Protein AF-A0A3E0I788-F1 (afdb_monomer_lite)

Radius of gyration: 15.01 Å; chains: 1; bounding box: 36×33×46 Å

Structure (mmCIF, N/CA/C/O backbone):
data_AF-A0A3E0I788-F1
#
_entry.id   AF-A0A3E0I788-F1
#
loop_
_atom_site.group_PDB
_atom_site.id
_atom_site.type_symbol
_atom_site.label_atom_id
_atom_site.label_alt_id
_atom_site.label_comp_id
_atom_site.label_asym_id
_atom_site.label_entity_id
_atom_site.label_seq_id
_atom_site.pdbx_PDB_ins_code
_atom_site.Cartn_x
_atom_site.Cartn_y
_atom_site.Cartn_z
_atom_site.occupancy
_atom_site.B_iso_or_equiv
_atom_site.auth_seq_id
_atom_site.auth_comp_id
_atom_site.auth_asym_id
_atom_site.auth_atom_id
_atom_site.pdbx_PDB_model_num
ATOM 1 N N . MET A 1 1 ? 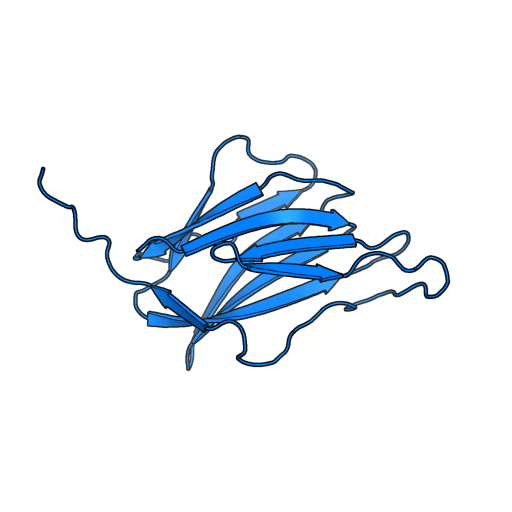-4.431 6.168 17.113 1.00 64.56 1 MET A N 1
ATOM 2 C CA . MET A 1 1 ? -3.177 6.108 16.332 1.00 64.56 1 MET A CA 1
ATOM 3 C C . MET A 1 1 ? -3.580 6.120 14.871 1.00 64.56 1 MET A C 1
ATOM 5 O O . MET A 1 1 ? -4.419 5.309 14.506 1.00 64.56 1 MET A O 1
ATOM 9 N N . THR A 1 2 ? -3.075 7.062 14.082 1.00 84.19 2 THR A N 1
ATOM 10 C CA . THR A 1 2 ? -3.376 7.152 12.645 1.00 84.19 2 THR A CA 1
ATOM 11 C C . THR A 1 2 ? -2.391 6.259 11.895 1.00 84.19 2 THR A C 1
ATOM 13 O O . THR A 1 2 ? -1.187 6.364 12.134 1.00 84.19 2 THR A O 1
ATOM 16 N N . ASN A 1 3 ? -2.883 5.370 11.030 1.00 95.38 3 ASN A N 1
ATOM 17 C CA . ASN A 1 3 ? -2.007 4.627 10.125 1.00 95.38 3 ASN A CA 1
ATOM 18 C C . ASN A 1 3 ? -1.797 5.466 8.868 1.00 95.38 3 ASN A C 1
ATOM 20 O O . ASN A 1 3 ? -2.746 6.068 8.372 1.00 95.38 3 ASN A O 1
ATOM 24 N N . THR A 1 4 ? -0.581 5.494 8.339 1.00 96.75 4 THR A N 1
ATOM 25 C CA . THR A 1 4 ? -0.255 6.316 7.171 1.00 96.75 4 THR A CA 1
ATOM 26 C C . THR A 1 4 ? 0.417 5.463 6.109 1.00 96.75 4 THR A C 1
ATOM 28 O O . THR A 1 4 ? 1.389 4.754 6.381 1.00 96.75 4 THR A O 1
ATOM 31 N N . LEU A 1 5 ? -0.093 5.582 4.888 1.00 97.44 5 LEU A N 1
ATOM 32 C CA . LEU A 1 5 ? 0.481 5.045 3.667 1.00 97.44 5 LEU A CA 1
ATOM 33 C C . LEU A 1 5 ? 1.059 6.206 2.848 1.00 97.44 5 LEU A C 1
ATOM 35 O O . LEU A 1 5 ? 0.334 7.135 2.503 1.00 97.44 5 LEU A O 1
ATOM 39 N N . ASN A 1 6 ? 2.344 6.137 2.512 1.00 97.62 6 ASN A N 1
ATOM 40 C CA . ASN A 1 6 ? 2.992 7.075 1.599 1.00 97.62 6 ASN A CA 1
ATOM 41 C C . ASN A 1 6 ? 3.437 6.315 0.353 1.00 97.62 6 ASN A C 1
ATOM 43 O O . ASN A 1 6 ? 4.341 5.491 0.437 1.00 97.62 6 ASN A O 1
ATOM 47 N N . ILE A 1 7 ? 2.839 6.583 -0.799 1.00 97.56 7 ILE A N 1
ATOM 48 C CA . ILE A 1 7 ? 3.294 6.006 -2.067 1.00 97.56 7 ILE A CA 1
ATOM 49 C C . ILE A 1 7 ? 4.340 6.943 -2.652 1.00 97.56 7 ILE A C 1
ATOM 51 O O . ILE A 1 7 ? 4.077 8.139 -2.783 1.00 97.56 7 ILE A O 1
ATOM 55 N N . LYS A 1 8 ? 5.512 6.383 -2.960 1.00 97.38 8 LYS A N 1
ATOM 56 C CA . LYS A 1 8 ? 6.707 7.107 -3.407 1.00 97.38 8 LYS A CA 1
ATOM 57 C C . LYS A 1 8 ? 7.038 6.862 -4.876 1.00 97.38 8 LYS A C 1
ATOM 59 O O . LYS A 1 8 ? 7.494 7.772 -5.561 1.00 97.38 8 LYS A O 1
ATOM 64 N N . LYS A 1 9 ? 6.757 5.658 -5.381 1.00 95.94 9 LYS A N 1
ATOM 65 C CA . LYS A 1 9 ? 6.887 5.306 -6.803 1.00 95.94 9 LYS A CA 1
ATOM 66 C C . LYS A 1 9 ? 5.753 4.390 -7.229 1.00 95.94 9 LYS A C 1
ATOM 68 O O . LYS A 1 9 ? 5.398 3.460 -6.501 1.00 95.94 9 LYS A O 1
ATOM 73 N N . ALA A 1 10 ? 5.210 4.636 -8.414 1.00 95.44 10 ALA A N 1
ATOM 74 C CA . ALA A 1 10 ? 4.245 3.745 -9.041 1.00 95.44 10 ALA A CA 1
ATOM 75 C C . ALA A 1 10 ? 4.369 3.833 -10.563 1.00 95.44 10 ALA A C 1
ATOM 77 O O . ALA A 1 10 ? 3.744 4.680 -11.198 1.00 95.44 10 ALA A O 1
ATOM 78 N N . ASP A 1 11 ? 5.154 2.936 -11.147 1.00 94.50 11 ASP A N 1
ATOM 79 C CA . ASP A 1 11 ? 5.141 2.723 -12.592 1.00 94.50 11 AS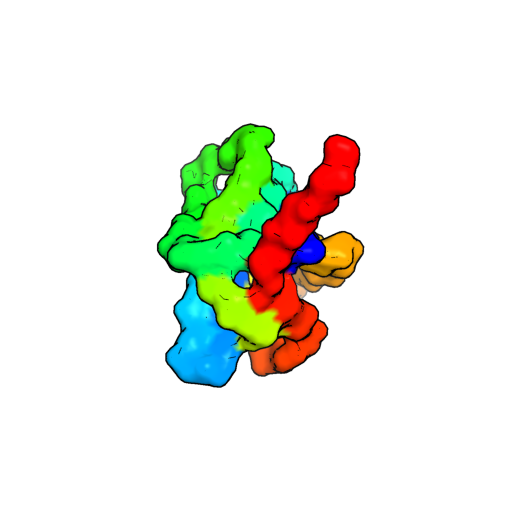P A CA 1
ATOM 80 C C . ASP A 1 11 ? 4.002 1.778 -12.966 1.00 94.50 11 ASP A C 1
ATOM 82 O O . ASP A 1 11 ? 3.905 0.679 -12.431 1.00 94.50 11 ASP A O 1
ATOM 86 N N . ASN A 1 12 ? 3.164 2.173 -13.924 1.00 95.12 12 ASN A N 1
ATOM 87 C CA . ASN A 1 12 ? 1.964 1.448 -14.341 1.00 95.12 12 ASN A CA 1
ATOM 88 C C . ASN A 1 12 ? 0.857 1.482 -13.285 1.00 95.12 12 ASN A C 1
ATOM 90 O O . ASN A 1 12 ? 0.143 2.483 -13.224 1.00 95.12 12 ASN A O 1
ATOM 94 N N . GLN A 1 13 ? 0.661 0.424 -12.489 1.00 97.06 13 GLN A N 1
ATOM 95 C CA . GLN A 1 13 ? -0.421 0.383 -11.505 1.00 97.06 13 GLN A CA 1
ATOM 96 C C . GLN A 1 13 ? -0.028 -0.277 -10.180 1.00 97.06 13 GLN A C 1
ATOM 98 O O . GLN A 1 13 ? 0.443 -1.409 -10.156 1.00 97.06 13 GLN A O 1
ATOM 103 N N . LEU A 1 14 ? -0.319 0.404 -9.070 1.00 96.94 14 LEU A N 1
ATOM 104 C CA . LEU A 1 14 ? -0.196 -0.111 -7.707 1.00 96.94 14 LEU A CA 1
ATOM 105 C C . LEU A 1 14 ? -1.573 -0.120 -7.032 1.00 96.94 14 LEU A C 1
ATOM 107 O O . LEU A 1 14 ? -2.271 0.896 -7.016 1.00 96.94 14 LEU A O 1
ATOM 111 N N . ILE A 1 15 ? -1.964 -1.266 -6.479 1.00 97.50 15 ILE A N 1
ATOM 112 C CA . ILE A 1 15 ? -3.222 -1.444 -5.744 1.00 97.50 15 ILE A CA 1
ATOM 113 C C . ILE A 1 15 ? -2.891 -1.939 -4.340 1.00 97.50 15 ILE A C 1
ATOM 115 O O . ILE A 1 15 ? -2.134 -2.900 -4.196 1.00 97.50 15 ILE A O 1
ATOM 119 N N . LEU A 1 16 ? -3.472 -1.313 -3.315 1.00 96.88 16 LEU A N 1
ATOM 120 C CA . LEU A 1 16 ? -3.367 -1.761 -1.925 1.00 96.88 16 LEU A CA 1
ATOM 121 C C . LEU A 1 16 ? -4.752 -2.039 -1.348 1.00 96.88 16 LEU A C 1
ATOM 123 O O . LEU A 1 16 ? -5.673 -1.236 -1.501 1.00 96.88 16 LEU A O 1
ATOM 127 N N . ILE A 1 17 ? -4.887 -3.168 -0.658 1.00 96.50 17 ILE A N 1
ATOM 128 C CA . ILE A 1 17 ? -6.133 -3.647 -0.061 1.00 96.50 17 ILE A CA 1
ATOM 129 C C . ILE A 1 17 ? -5.867 -3.968 1.406 1.00 96.50 17 ILE A C 1
ATOM 131 O O . ILE A 1 17 ? -4.936 -4.700 1.730 1.00 96.50 17 ILE A O 1
ATOM 135 N N . ALA A 1 18 ? -6.706 -3.446 2.293 1.00 95.88 18 ALA A N 1
ATOM 136 C CA . ALA A 1 18 ? -6.773 -3.891 3.676 1.00 95.88 18 ALA A CA 1
ATOM 137 C C . ALA A 1 18 ? -7.859 -4.959 3.804 1.00 95.88 18 ALA A C 1
ATOM 139 O O . ALA A 1 18 ? -8.977 -4.755 3.335 1.00 95.88 18 ALA A O 1
ATOM 140 N N . TYR A 1 19 ? -7.577 -6.075 4.463 1.00 94.81 19 TYR A N 1
ATOM 141 C CA . TYR A 1 19 ? -8.593 -7.079 4.767 1.00 94.81 19 TYR A CA 1
ATOM 142 C C . TYR A 1 19 ? -8.546 -7.506 6.224 1.00 94.81 19 TYR A C 1
ATOM 144 O O . TYR A 1 19 ? -7.528 -7.401 6.893 1.00 94.81 19 TYR A O 1
ATOM 152 N N . GLN A 1 20 ? -9.681 -7.993 6.694 1.00 93.12 20 GLN A N 1
ATOM 153 C CA . GLN A 1 20 ? -9.855 -8.688 7.958 1.00 93.12 20 GLN A CA 1
ATOM 154 C C . GLN A 1 20 ? -10.697 -9.935 7.685 1.00 93.12 20 GLN A C 1
ATOM 156 O O . GLN A 1 20 ? -11.196 -10.129 6.569 1.00 93.12 20 GLN A O 1
ATOM 161 N N . TRP A 1 21 ? -10.903 -10.786 8.688 1.00 85.94 21 TRP A N 1
ATOM 162 C CA . TRP A 1 21 ? -11.796 -11.928 8.515 1.00 85.94 21 TRP A CA 1
ATOM 163 C C . TRP A 1 21 ? -13.165 -11.447 8.000 1.00 85.94 21 TRP A C 1
ATOM 165 O O . TRP A 1 21 ? -13.806 -10.602 8.623 1.00 85.94 21 TRP A O 1
ATOM 175 N N . SER A 1 22 ? -13.589 -11.969 6.841 1.00 88.56 22 SER A N 1
ATOM 176 C CA . SER A 1 22 ? -14.857 -11.705 6.132 1.00 88.56 22 SER A CA 1
ATOM 177 C C . SER A 1 22 ? -15.002 -10.369 5.389 1.00 88.56 22 SER A C 1
ATOM 179 O O . SER A 1 22 ? -16.026 -10.172 4.736 1.00 88.56 22 SER A O 1
ATOM 181 N N . LYS A 1 23 ? -14.023 -9.453 5.448 1.00 94.12 23 LYS A N 1
ATOM 182 C CA . LYS A 1 23 ? -14.143 -8.127 4.811 1.00 94.12 23 LYS A CA 1
ATOM 183 C C . LYS A 1 23 ? -12.831 -7.666 4.193 1.00 94.12 23 LYS A C 1
ATOM 185 O O . LYS A 1 23 ? -11.769 -7.869 4.767 1.00 94.12 23 LYS A O 1
ATOM 190 N N . SER A 1 24 ? -12.918 -6.960 3.073 1.00 95.62 24 SER A N 1
ATOM 191 C CA . SER A 1 24 ? -11.777 -6.319 2.419 1.00 95.62 24 SER A CA 1
ATOM 192 C C . SER A 1 24 ? -12.163 -4.950 1.879 1.00 95.62 24 SER A C 1
ATOM 194 O O . SER A 1 24 ? -13.291 -4.757 1.430 1.00 95.62 24 SER A O 1
ATOM 196 N N . TYR A 1 25 ? -11.210 -4.028 1.886 1.00 97.69 25 TYR A N 1
ATOM 197 C CA . TYR A 1 25 ? -11.377 -2.641 1.487 1.00 97.69 25 TYR A CA 1
ATOM 198 C C . TYR A 1 25 ? -10.171 -2.205 0.664 1.00 97.69 25 TYR A C 1
ATOM 200 O O . TYR A 1 25 ? -9.030 -2.285 1.119 1.00 97.69 25 TYR A O 1
ATOM 208 N N . GLU A 1 26 ? -10.411 -1.726 -0.551 1.00 98.06 26 GLU A N 1
ATOM 209 C CA . GLU A 1 26 ? -9.353 -1.136 -1.364 1.00 98.06 26 GLU A CA 1
ATOM 210 C C . GLU A 1 26 ? -8.966 0.220 -0.756 1.00 98.06 26 GLU A C 1
ATOM 212 O O . GLU A 1 26 ? -9.819 1.085 -0.538 1.00 98.06 26 GLU A O 1
ATOM 217 N N . ILE A 1 27 ? -7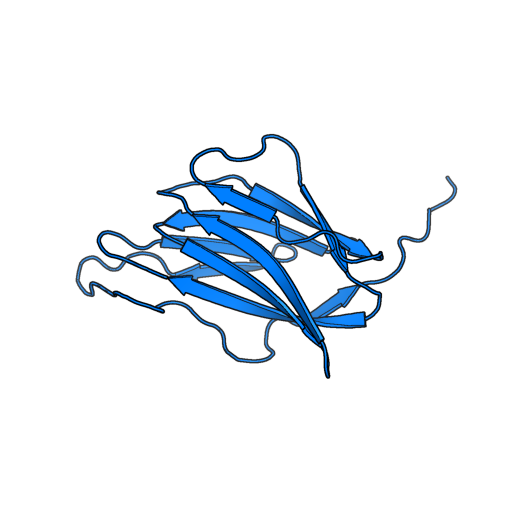.686 0.403 -0.443 1.00 98.00 27 ILE A N 1
ATOM 218 C CA . ILE A 1 27 ? -7.160 1.662 0.094 1.00 98.00 27 ILE A CA 1
ATOM 219 C C . ILE A 1 27 ? -6.856 2.608 -1.057 1.00 98.00 27 ILE A C 1
ATOM 221 O O . ILE A 1 27 ? -7.253 3.774 -1.034 1.00 98.00 27 ILE A O 1
ATOM 225 N N . CYS A 1 28 ? -6.189 2.107 -2.095 1.00 98.00 28 CYS A N 1
ATOM 226 C CA . CYS A 1 28 ? -5.863 2.911 -3.259 1.00 98.00 28 CYS A CA 1
ATOM 227 C C . CYS A 1 28 ? -5.709 2.092 -4.539 1.00 98.00 28 CYS A C 1
ATOM 229 O O . CYS A 1 28 ? -5.399 0.900 -4.517 1.00 98.00 28 CYS A O 1
ATOM 231 N N . ASN A 1 29 ? -5.889 2.807 -5.649 1.00 98.06 29 ASN A N 1
ATOM 232 C CA . ASN A 1 29 ? -5.656 2.354 -7.009 1.00 98.06 29 ASN A CA 1
ATOM 233 C C . ASN A 1 29 ? -4.898 3.447 -7.762 1.00 98.06 29 ASN A C 1
ATOM 235 O O . ASN A 1 29 ? -5.490 4.429 -8.228 1.00 98.06 29 ASN A O 1
ATOM 239 N N . VAL A 1 30 ? -3.580 3.317 -7.831 1.00 97.75 30 VAL A N 1
ATOM 240 C CA . VAL A 1 30 ? -2.715 4.345 -8.406 1.00 97.75 30 VAL A CA 1
ATOM 241 C C . VAL A 1 30 ? -2.248 3.901 -9.771 1.00 97.75 30 VAL A C 1
ATOM 243 O O . VAL A 1 30 ? -1.536 2.912 -9.875 1.00 97.75 30 VAL A O 1
ATOM 246 N N . LYS A 1 31 ? -2.639 4.648 -10.805 1.00 96.69 31 LYS A N 1
ATOM 247 C CA . LYS A 1 31 ? -2.149 4.507 -12.176 1.00 96.69 31 LYS A CA 1
ATOM 248 C C . LYS A 1 31 ? -1.272 5.704 -12.522 1.00 96.69 31 LYS A C 1
ATOM 250 O O . LYS A 1 31 ? -1.787 6.820 -12.666 1.00 96.69 31 LYS A O 1
ATOM 255 N N . TYR A 1 32 ? 0.034 5.482 -12.615 1.00 95.75 32 TYR A N 1
ATOM 256 C CA . TYR A 1 32 ? 1.026 6.549 -12.729 1.00 95.75 32 TYR A CA 1
ATOM 257 C C . TYR A 1 32 ? 2.284 6.090 -13.493 1.00 95.75 32 TYR A C 1
ATOM 259 O O . TYR A 1 32 ? 2.347 4.955 -13.967 1.00 95.75 32 TYR A O 1
ATOM 267 N N . ALA A 1 33 ? 3.240 6.999 -13.690 1.00 92.25 33 ALA A N 1
ATOM 268 C CA . ALA A 1 33 ? 4.500 6.733 -14.382 1.00 92.25 33 ALA A CA 1
ATOM 269 C C . ALA A 1 33 ? 5.637 7.523 -13.716 1.00 92.25 33 ALA A C 1
ATOM 271 O O . ALA A 1 33 ? 5.913 8.662 -14.095 1.00 92.25 33 ALA A O 1
ATOM 272 N N . GLY A 1 34 ? 6.263 6.923 -12.703 1.00 92.25 34 GLY A N 1
ATOM 273 C CA . GLY A 1 34 ? 7.421 7.467 -12.002 1.00 92.25 34 GLY A CA 1
ATOM 274 C C . GLY A 1 34 ? 7.183 7.798 -10.529 1.00 92.25 34 GLY A C 1
ATOM 275 O O . GLY A 1 34 ? 6.399 7.150 -9.825 1.00 92.25 34 GLY A O 1
ATOM 276 N N . ASP A 1 35 ? 7.914 8.814 -10.071 1.00 95.00 35 ASP A N 1
ATOM 277 C CA . ASP A 1 35 ? 7.916 9.282 -8.686 1.00 95.00 35 ASP A CA 1
ATOM 278 C C . ASP A 1 35 ? 6.616 10.024 -8.348 1.00 95.00 35 ASP A C 1
ATOM 280 O O . ASP A 1 35 ? 6.123 10.855 -9.114 1.00 95.00 35 ASP A O 1
ATOM 284 N N . ILE A 1 36 ? 6.067 9.732 -7.175 1.00 95.12 36 ILE A N 1
ATOM 285 C CA . ILE A 1 36 ? 4.807 10.276 -6.670 1.00 95.12 36 ILE A CA 1
ATOM 286 C C . ILE A 1 36 ? 4.966 10.621 -5.187 1.00 95.12 36 ILE A C 1
ATOM 288 O O . ILE A 1 36 ? 5.720 9.970 -4.476 1.00 95.12 36 ILE A O 1
ATOM 292 N N . ASP A 1 37 ? 4.255 11.637 -4.699 1.00 95.50 37 ASP A N 1
ATOM 293 C CA . ASP A 1 37 ? 4.123 11.889 -3.260 1.00 95.50 37 ASP A CA 1
ATOM 294 C C . ASP A 1 37 ? 2.645 11.847 -2.873 1.00 95.50 37 ASP A C 1
ATOM 296 O O . ASP A 1 37 ? 1.974 12.869 -2.750 1.00 95.50 37 ASP A O 1
ATOM 300 N N . LEU A 1 38 ? 2.108 10.630 -2.759 1.00 97.44 38 LEU A N 1
ATOM 301 C CA . LEU A 1 38 ? 0.725 10.415 -2.345 1.00 97.44 38 LEU A CA 1
ATOM 302 C C . LEU A 1 38 ? 0.696 9.927 -0.904 1.00 97.44 38 LEU A C 1
ATOM 304 O O . LEU A 1 38 ? 1.024 8.774 -0.621 1.00 97.44 38 LEU A O 1
ATOM 308 N N . LYS A 1 39 ? 0.231 10.794 -0.008 1.00 97.56 39 LYS A N 1
ATOM 309 C CA . LYS A 1 39 ? -0.036 10.446 1.385 1.00 97.56 39 LYS A CA 1
ATOM 310 C C . LYS A 1 39 ? -1.508 10.096 1.584 1.00 97.56 39 LYS A C 1
ATOM 312 O O . LYS A 1 39 ? -2.388 10.861 1.191 1.00 97.56 39 LYS A O 1
ATOM 317 N N . ILE A 1 40 ? -1.768 8.962 2.227 1.00 98.12 40 ILE A N 1
ATOM 318 C CA . ILE A 1 40 ? -3.099 8.485 2.599 1.00 98.12 40 ILE A CA 1
ATOM 319 C C . ILE A 1 40 ? -3.088 8.150 4.088 1.00 98.12 40 ILE A C 1
ATOM 321 O O . ILE A 1 40 ? -2.375 7.249 4.527 1.00 98.12 40 ILE A O 1
ATOM 325 N N . ASP A 1 41 ? -3.906 8.855 4.857 1.00 97.25 41 ASP A N 1
ATOM 326 C CA . ASP A 1 41 ? -4.167 8.531 6.252 1.00 97.25 41 ASP A CA 1
ATOM 327 C C . ASP A 1 41 ? -5.353 7.563 6.342 1.00 97.25 41 ASP A C 1
ATOM 329 O O . ASP A 1 41 ? -6.391 7.757 5.705 1.00 97.25 41 ASP A O 1
ATOM 333 N N . ILE A 1 42 ? -5.198 6.506 7.133 1.00 96.75 42 ILE A N 1
ATOM 334 C CA . ILE A 1 42 ? -6.234 5.510 7.388 1.00 96.75 42 ILE A CA 1
ATOM 335 C C . ILE A 1 42 ? -6.793 5.743 8.785 1.00 96.75 42 ILE A C 1
ATOM 337 O O . ILE A 1 42 ? -6.063 5.678 9.784 1.00 96.75 42 ILE A O 1
ATOM 341 N N . LYS A 1 43 ? -8.098 6.008 8.838 1.00 95.62 43 LYS A N 1
ATOM 342 C CA . LYS A 1 43 ? -8.827 6.368 10.056 1.00 95.62 43 LYS A CA 1
ATOM 343 C C . LYS A 1 43 ? -10.033 5.470 10.276 1.00 95.62 43 LYS A C 1
ATOM 345 O O . LYS A 1 43 ? -10.461 4.745 9.385 1.00 95.62 43 LYS A O 1
ATOM 350 N N . GLU A 1 44 ? -10.565 5.505 11.488 1.00 95.19 44 GLU A N 1
ATOM 351 C CA . GLU A 1 44 ? -11.805 4.810 11.818 1.00 95.19 44 GLU A CA 1
ATOM 352 C C . GLU A 1 44 ? -13.022 5.560 11.251 1.00 95.19 44 GLU A C 1
ATOM 354 O O . GLU A 1 44 ? -13.088 6.785 11.342 1.00 95.19 44 GLU A O 1
ATOM 359 N N . GLY A 1 45 ? -13.970 4.831 10.655 1.00 94.62 45 GLY A N 1
ATOM 360 C CA . GLY A 1 45 ? -15.240 5.372 10.161 1.00 94.62 45 GLY A CA 1
ATOM 361 C C . GLY A 1 45 ? -15.923 4.484 9.116 1.00 94.62 45 GLY A C 1
ATOM 362 O O . GLY A 1 45 ? -15.466 3.379 8.820 1.00 94.62 45 GLY A O 1
ATOM 363 N N . GLU A 1 46 ? -17.022 4.969 8.531 1.00 95.94 46 GLU A N 1
ATOM 364 C CA . GLU A 1 46 ? -17.623 4.334 7.348 1.00 95.94 46 GLU A CA 1
ATOM 365 C C . GLU A 1 46 ? -16.653 4.366 6.168 1.00 95.94 46 GLU A C 1
ATOM 367 O O . GLU A 1 46 ? -15.946 5.351 5.982 1.00 95.94 46 GLU A O 1
ATOM 372 N N . TYR A 1 47 ? -16.615 3.301 5.366 1.00 97.62 47 TYR A N 1
ATOM 373 C CA . TYR A 1 47 ? -15.643 3.174 4.281 1.00 97.62 47 TYR A CA 1
ATOM 374 C C . TYR A 1 47 ? -15.760 4.296 3.234 1.00 97.62 47 TYR A C 1
ATOM 376 O O . TYR A 1 47 ? -16.828 4.494 2.661 1.00 97.62 47 TYR A O 1
ATOM 384 N N . THR A 1 48 ? -14.648 4.986 2.943 1.00 97.00 48 THR A N 1
ATOM 385 C CA . THR A 1 48 ? -14.589 6.105 1.970 1.00 97.00 48 THR A CA 1
ATOM 386 C C . THR A 1 48 ? -13.642 5.873 0.786 1.00 97.00 48 THR A C 1
ATOM 388 O O . THR A 1 48 ? -13.407 6.786 -0.004 1.00 97.00 48 THR A O 1
ATOM 391 N N . GLY A 1 49 ? -13.051 4.682 0.670 1.00 94.62 49 GLY A N 1
ATOM 392 C CA . GLY A 1 49 ? -12.052 4.381 -0.357 1.00 94.62 49 GLY A CA 1
ATOM 393 C C . GLY A 1 49 ? -12.628 3.922 -1.708 1.00 94.62 49 GLY A C 1
ATOM 394 O O . GLY A 1 49 ? -13.844 3.813 -1.880 1.00 94.62 49 GLY A O 1
ATOM 395 N N . PRO A 1 50 ? -11.744 3.596 -2.671 1.00 97.50 50 PRO A N 1
ATOM 396 C CA . PRO A 1 50 ? -10.294 3.806 -2.632 1.00 97.50 50 PRO A CA 1
ATOM 397 C C . PRO A 1 50 ? -9.892 5.210 -3.097 1.00 97.50 50 PRO A C 1
ATOM 399 O O . PRO A 1 50 ? -10.585 5.844 -3.895 1.00 97.50 50 PRO A O 1
ATOM 402 N N . VAL A 1 51 ? -8.697 5.652 -2.705 1.00 97.81 51 VAL A N 1
ATOM 403 C CA . VAL A 1 51 ? -8.036 6.792 -3.356 1.00 97.81 51 VAL A CA 1
ATOM 404 C C . VAL A 1 51 ? -7.601 6.369 -4.759 1.00 97.81 51 VAL A C 1
ATOM 406 O O . VAL A 1 51 ? -6.771 5.473 -4.920 1.00 97.81 51 VAL A O 1
ATOM 409 N N . LYS A 1 52 ? -8.159 7.009 -5.788 1.00 96.81 52 LYS A N 1
ATOM 410 C CA . LYS A 1 52 ? -7.837 6.727 -7.193 1.00 96.81 52 LYS A CA 1
ATOM 411 C C . LYS A 1 52 ? -6.934 7.817 -7.753 1.00 96.81 52 LYS A C 1
ATOM 413 O O . LYS A 1 52 ? -7.289 8.990 -7.707 1.00 96.81 52 LYS A O 1
ATOM 418 N N . VAL A 1 53 ? -5.809 7.422 -8.339 1.00 95.62 53 VAL A N 1
ATOM 419 C CA . VAL A 1 53 ? -4.912 8.328 -9.069 1.00 95.62 53 VAL A CA 1
ATOM 420 C C . VAL A 1 53 ? -4.825 7.877 -10.519 1.00 95.62 53 VAL A C 1
ATOM 422 O O . VAL A 1 53 ? -4.611 6.699 -10.800 1.00 95.62 53 VAL A O 1
ATOM 425 N N . LYS A 1 54 ? -4.995 8.825 -11.442 1.00 91.88 54 LYS A N 1
ATOM 426 C CA . LYS 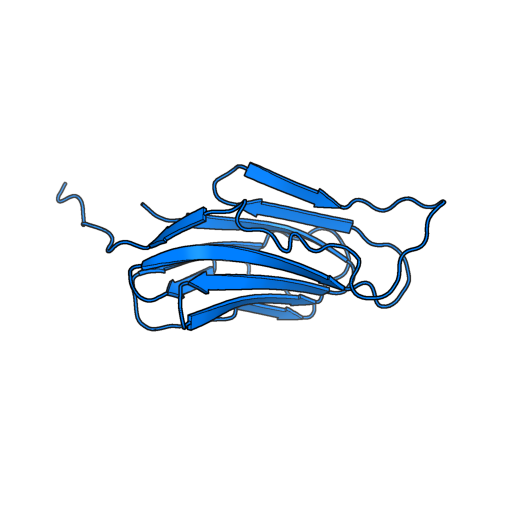A 1 54 ? -4.786 8.633 -12.879 1.00 91.88 54 LYS A CA 1
ATOM 427 C C . LYS A 1 54 ? -4.144 9.896 -13.448 1.00 91.88 54 LYS A C 1
ATOM 429 O O . LYS A 1 54 ? -4.842 10.843 -13.795 1.00 91.88 54 LYS A O 1
ATOM 434 N N . GLY A 1 55 ? -2.816 9.916 -13.504 1.00 81.81 55 GLY A N 1
ATOM 435 C CA . GLY A 1 55 ? -2.031 11.030 -14.052 1.00 81.81 55 GLY A CA 1
ATOM 436 C C . GLY A 1 55 ? -1.889 12.261 -13.146 1.00 81.81 55 GLY A C 1
ATOM 437 O O . GLY A 1 55 ? -0.800 12.812 -13.083 1.00 81.81 55 GLY A O 1
ATOM 438 N N . THR A 1 56 ? -2.922 12.688 -12.413 1.00 88.75 56 THR A N 1
ATOM 439 C CA . THR A 1 56 ? -2.811 13.810 -11.455 1.00 88.75 56 THR A CA 1
ATOM 440 C C . THR A 1 56 ? -2.833 13.310 -10.016 1.00 88.75 56 THR A C 1
ATOM 442 O O . THR A 1 56 ? -3.728 12.559 -9.626 1.00 88.75 56 THR A O 1
ATOM 445 N N . VAL A 1 57 ? -1.852 13.750 -9.230 1.00 92.44 57 VAL A N 1
ATOM 446 C CA . VAL A 1 57 ? -1.690 13.397 -7.817 1.00 92.44 57 VAL A CA 1
ATOM 447 C C . VAL A 1 57 ? -2.327 14.489 -6.949 1.00 92.44 57 VAL A C 1
ATOM 449 O O . VAL A 1 57 ? -2.030 15.666 -7.159 1.00 92.44 57 VAL A O 1
ATOM 452 N N . PRO A 1 58 ? -3.200 14.146 -5.985 1.00 91.94 58 PRO A N 1
ATOM 453 C CA . PRO A 1 58 ? -3.700 15.102 -5.003 1.00 91.94 58 PRO A CA 1
ATOM 454 C C . PRO A 1 58 ? -2.559 15.767 -4.223 1.00 91.94 58 PRO A C 1
ATOM 456 O O . PRO A 1 58 ? -1.679 15.082 -3.714 1.00 91.94 58 PRO A O 1
ATOM 459 N N . SER A 1 59 ? -2.600 17.093 -4.085 1.00 89.00 59 SER A N 1
ATOM 460 C CA . SER A 1 59 ? -1.573 17.861 -3.364 1.00 89.00 59 SER A CA 1
ATOM 461 C C . SER A 1 59 ? -1.689 17.766 -1.839 1.00 89.00 59 SER A C 1
ATOM 463 O O . SER A 1 59 ? -0.725 18.028 -1.128 1.00 89.00 59 SER A O 1
ATOM 465 N N . ASN A 1 60 ? -2.875 17.424 -1.331 1.00 92.75 60 ASN A N 1
ATOM 466 C CA . ASN A 1 60 ? -3.141 17.279 0.098 1.00 92.75 60 ASN A CA 1
ATOM 467 C C . ASN A 1 60 ? -3.181 15.795 0.486 1.00 92.75 60 ASN A C 1
ATOM 469 O O . ASN A 1 60 ? -3.616 14.974 -0.331 1.00 92.75 60 ASN A O 1
ATOM 473 N N . PRO A 1 61 ? -2.826 15.444 1.738 1.00 94.88 61 PRO A N 1
ATOM 474 C CA . PRO A 1 61 ? -3.055 14.106 2.266 1.00 94.88 61 PRO A CA 1
ATOM 475 C C . PRO A 1 61 ? -4.513 13.687 2.076 1.00 94.88 61 PRO A C 1
ATOM 477 O O . PRO A 1 61 ? -5.438 14.450 2.355 1.00 94.88 61 PRO A O 1
ATOM 480 N N . GLN A 1 62 ? -4.709 12.476 1.573 1.00 97.44 62 GLN A N 1
ATOM 481 C CA . GLN A 1 62 ? -6.026 11.875 1.413 1.00 97.44 62 GLN A CA 1
ATOM 482 C C . GLN A 1 62 ? -6.387 11.081 2.668 1.00 97.44 62 GLN A C 1
ATOM 484 O O . GLN A 1 62 ? -5.516 10.706 3.450 1.00 97.44 62 GLN A O 1
ATOM 489 N N . THR A 1 63 ? -7.671 10.801 2.870 1.00 97.12 63 THR A N 1
ATOM 490 C CA . THR A 1 63 ? -8.129 9.972 3.989 1.00 97.12 63 THR A CA 1
ATOM 491 C C . THR A 1 63 ? -8.992 8.826 3.485 1.00 97.12 63 THR A C 1
ATOM 493 O O . THR A 1 63 ? -9.943 9.042 2.734 1.00 97.12 63 THR A O 1
ATOM 496 N N . VAL A 1 64 ? -8.671 7.612 3.929 1.00 97.69 64 VAL A N 1
ATOM 497 C CA . VAL A 1 64 ? -9.523 6.432 3.774 1.00 97.69 64 VAL A CA 1
ATOM 498 C C . VAL A 1 64 ? -10.003 6.020 5.151 1.00 97.69 64 VAL A C 1
ATOM 500 O O . VAL A 1 64 ? -9.218 5.643 6.018 1.00 97.69 64 VAL A O 1
ATOM 503 N N . ASN A 1 65 ? -11.309 6.075 5.349 1.00 96.88 65 ASN A N 1
ATOM 504 C CA . ASN A 1 65 ? -11.923 5.547 6.549 1.00 96.88 65 ASN A CA 1
ATOM 505 C C . ASN A 1 65 ? -12.136 4.042 6.382 1.00 96.88 65 ASN A C 1
ATOM 507 O O . ASN A 1 65 ? -12.516 3.579 5.306 1.00 96.88 65 ASN A O 1
ATOM 511 N N . LEU A 1 66 ? -11.885 3.284 7.442 1.00 96.50 66 LEU A N 1
ATOM 512 C CA . LEU A 1 66 ? -12.201 1.867 7.565 1.00 96.50 66 LEU A CA 1
ATOM 513 C C . LEU A 1 66 ? -12.993 1.655 8.856 1.00 96.50 66 LEU A C 1
ATOM 515 O O . LEU A 1 66 ? -12.701 2.310 9.861 1.00 96.50 66 LEU A O 1
ATOM 519 N N . PRO A 1 67 ? -13.931 0.696 8.900 1.00 95.31 67 PRO A N 1
ATOM 520 C CA . PRO A 1 67 ? -14.534 0.305 10.165 1.00 95.31 67 PRO A CA 1
ATOM 521 C C . PRO A 1 67 ? -13.461 -0.156 11.150 1.00 95.31 67 PRO A C 1
ATOM 523 O O . PRO A 1 67 ? -12.467 -0.763 10.744 1.00 95.31 67 PRO A O 1
ATOM 526 N N . LYS A 1 68 ? -13.680 0.087 12.445 1.00 94.81 68 LYS A N 1
ATOM 527 C CA . LYS A 1 68 ? -12.797 -0.402 13.510 1.00 94.81 68 LYS A CA 1
ATOM 528 C C . LYS A 1 68 ? -12.497 -1.898 13.332 1.00 94.81 68 LYS A C 1
ATOM 530 O O . LYS A 1 68 ? -13.419 -2.685 13.114 1.00 94.81 68 LYS A O 1
ATOM 535 N N . GLY A 1 69 ? -11.232 -2.288 13.471 1.00 94.31 69 GLY A N 1
ATOM 536 C CA . GLY A 1 69 ? -10.817 -3.685 13.346 1.00 94.31 69 GLY A CA 1
ATOM 537 C C . GLY A 1 69 ? -9.310 -3.868 13.212 1.00 94.31 69 GLY A C 1
ATOM 538 O O . GLY A 1 69 ? -8.564 -2.895 13.079 1.00 94.31 69 GLY A O 1
ATOM 539 N N . ASP A 1 70 ? -8.893 -5.130 13.242 1.00 94.81 70 ASP A N 1
ATOM 540 C CA . ASP A 1 70 ? -7.532 -5.564 12.938 1.00 94.81 70 ASP A CA 1
ATOM 541 C C . ASP A 1 70 ? -7.466 -5.992 11.477 1.00 94.81 70 ASP A C 1
ATOM 543 O O . ASP A 1 70 ? -8.252 -6.825 11.027 1.00 94.81 70 ASP A O 1
ATOM 547 N N . TYR A 1 71 ? -6.536 -5.400 10.741 1.00 94.94 71 TYR A N 1
ATOM 548 C CA . TYR A 1 71 ? -6.401 -5.567 9.308 1.00 94.94 71 TYR A CA 1
ATOM 549 C C . TYR A 1 71 ? -5.012 -6.063 8.939 1.00 94.94 71 TYR A C 1
ATOM 551 O O . TYR A 1 71 ? -4.014 -5.723 9.573 1.00 94.94 71 TYR A O 1
ATOM 559 N N . THR A 1 72 ? -4.958 -6.776 7.826 1.00 94.69 72 THR A N 1
ATOM 560 C CA . THR A 1 72 ? -3.741 -7.061 7.083 1.00 94.69 72 THR A CA 1
ATOM 561 C C . THR A 1 72 ? -3.772 -6.267 5.783 1.00 94.69 72 THR A C 1
ATOM 563 O O . THR A 1 72 ? -4.788 -6.226 5.086 1.00 94.69 72 THR A O 1
ATOM 566 N N . LEU A 1 73 ? -2.655 -5.627 5.447 1.00 94.38 73 LEU A N 1
ATOM 567 C CA . LEU A 1 73 ? -2.451 -4.948 4.175 1.00 94.38 73 LEU A CA 1
ATOM 568 C C . LEU A 1 73 ? -1.811 -5.910 3.168 1.00 94.38 73 LEU A C 1
ATOM 570 O O . LEU A 1 73 ? -0.729 -6.441 3.409 1.00 94.38 73 LEU A O 1
ATOM 574 N N . VAL A 1 74 ? -2.453 -6.079 2.017 1.00 94.56 74 VAL A N 1
ATOM 575 C CA . VAL A 1 74 ? -1.890 -6.741 0.833 1.00 94.56 74 VAL A CA 1
ATOM 576 C C . VAL A 1 74 ? -1.820 -5.754 -0.313 1.00 94.56 74 VAL A C 1
ATOM 578 O O . VAL A 1 74 ? -2.520 -4.739 -0.339 1.00 94.56 74 VAL A O 1
ATOM 581 N N . TYR A 1 75 ? -0.964 -6.051 -1.278 1.00 94.62 75 TYR A N 1
ATOM 582 C CA . TYR A 1 75 ? -0.760 -5.182 -2.419 1.00 94.62 75 TYR A CA 1
ATOM 583 C C . TYR A 1 75 ? -0.431 -5.967 -3.676 1.00 94.62 75 TYR A C 1
ATOM 585 O O . TYR A 1 75 ? 0.052 -7.099 -3.613 1.00 94.62 75 TYR A O 1
ATOM 593 N N . VAL A 1 76 ? -0.686 -5.333 -4.816 1.00 95.31 76 VAL A N 1
ATOM 594 C CA . VAL A 1 76 ? -0.248 -5.809 -6.122 1.00 95.31 76 VAL A CA 1
ATOM 595 C C . VAL A 1 76 ? 0.301 -4.653 -6.958 1.00 95.31 76 VAL A C 1
ATOM 597 O O . VAL A 1 76 ? -0.365 -3.635 -7.149 1.00 95.31 76 VAL A O 1
ATOM 600 N N . GLY A 1 77 ? 1.523 -4.820 -7.456 1.00 95.81 77 GLY A N 1
ATOM 601 C CA . GLY A 1 77 ? 2.099 -4.036 -8.542 1.00 95.81 77 GLY A CA 1
ATOM 602 C C . GLY A 1 77 ? 1.847 -4.737 -9.874 1.00 95.81 77 GLY A C 1
ATOM 603 O O . GLY A 1 77 ? 2.239 -5.895 -10.057 1.00 95.81 77 GLY A O 1
ATOM 604 N N . LEU A 1 78 ? 1.175 -4.043 -10.789 1.00 96.12 78 LEU A N 1
ATOM 605 C CA . LEU A 1 78 ? 0.869 -4.507 -12.137 1.00 96.12 78 LEU A CA 1
ATOM 606 C C . LEU A 1 78 ? 1.738 -3.743 -13.134 1.00 96.12 78 LEU A C 1
ATOM 608 O O . LEU A 1 78 ? 1.592 -2.530 -13.262 1.00 96.12 78 LEU A O 1
ATOM 612 N N . ASN A 1 79 ? 2.608 -4.448 -13.857 1.00 95.00 79 ASN A N 1
ATOM 613 C CA . ASN A 1 79 ? 3.339 -3.885 -14.989 1.00 95.00 79 ASN A CA 1
ATOM 614 C C . ASN A 1 79 ? 2.646 -4.274 -16.301 1.00 95.00 79 ASN A C 1
ATOM 616 O O . ASN A 1 79 ? 2.518 -5.462 -16.598 1.00 95.00 79 ASN A O 1
ATOM 620 N N . TRP A 1 80 ? 2.219 -3.297 -17.102 1.00 92.06 80 TRP A N 1
ATOM 621 C CA . TRP A 1 80 ? 1.629 -3.541 -18.426 1.00 92.06 80 TRP A CA 1
ATOM 622 C C . TRP A 1 80 ? 2.646 -3.451 -19.572 1.00 92.06 80 TRP A C 1
ATOM 624 O O . TRP A 1 80 ? 2.279 -3.621 -20.732 1.00 92.06 80 TRP A O 1
ATOM 634 N N . GLY A 1 81 ? 3.914 -3.193 -19.252 1.00 87.38 81 GLY A N 1
ATOM 635 C CA . GLY A 1 81 ? 5.018 -3.039 -20.189 1.00 87.38 81 GLY A CA 1
ATOM 636 C C . GLY A 1 81 ? 5.934 -1.879 -19.796 1.00 87.38 81 GLY A C 1
ATOM 637 O O . GLY A 1 81 ? 5.523 -0.935 -19.126 1.00 87.38 81 GLY A O 1
ATOM 638 N N . GLY A 1 82 ? 7.188 -1.939 -20.245 1.00 86.12 82 GLY A N 1
ATOM 639 C CA . GLY A 1 82 ? 8.198 -0.936 -19.904 1.00 86.12 82 GLY A CA 1
ATOM 640 C C . GLY A 1 82 ? 8.784 -1.115 -18.494 1.00 86.12 82 GLY A C 1
ATOM 641 O O . GLY A 1 82 ? 8.684 -2.207 -17.920 1.00 86.12 82 GLY A O 1
ATOM 642 N N . PRO A 1 83 ? 9.447 -0.073 -17.957 1.00 87.69 83 PRO A N 1
ATOM 643 C CA . PRO A 1 83 ? 10.019 -0.093 -16.614 1.00 87.69 83 PRO A CA 1
ATOM 644 C C . PRO A 1 83 ? 8.969 -0.353 -15.532 1.00 87.69 83 PRO A C 1
ATOM 646 O O . PRO A 1 83 ? 7.811 0.041 -15.668 1.00 87.69 83 PRO A O 1
ATOM 649 N N . TYR A 1 84 ? 9.398 -0.982 -14.440 1.00 91.56 84 TYR A N 1
ATOM 650 C CA . TYR A 1 84 ? 8.576 -1.165 -13.252 1.00 91.56 84 TYR A CA 1
ATOM 651 C C . TYR A 1 84 ? 9.326 -0.733 -11.995 1.00 91.56 84 TYR A C 1
ATOM 653 O O . TYR A 1 84 ? 10.350 -1.301 -11.643 1.00 91.56 84 TYR A O 1
ATOM 661 N N . ASN A 1 85 ? 8.803 0.252 -11.282 1.00 95.06 85 ASN A N 1
ATOM 662 C CA . ASN A 1 85 ? 9.243 0.607 -9.946 1.00 95.06 85 ASN A CA 1
ATOM 663 C C . ASN A 1 85 ? 8.008 0.855 -9.090 1.00 95.06 85 ASN A C 1
ATOM 665 O O . ASN A 1 85 ? 7.167 1.703 -9.398 1.00 95.06 85 ASN A O 1
ATOM 669 N N . PHE A 1 86 ? 7.915 0.113 -7.998 1.00 96.00 86 PHE A N 1
ATOM 670 C CA . PHE A 1 86 ? 6.876 0.281 -7.003 1.00 96.00 86 PHE A CA 1
ATOM 671 C C . PHE A 1 86 ? 7.532 0.519 -5.657 1.00 96.00 86 PHE A C 1
ATOM 673 O O . PHE A 1 86 ? 8.387 -0.257 -5.236 1.00 96.00 86 PHE A O 1
ATOM 680 N N . GLU A 1 87 ? 7.126 1.584 -4.981 1.00 97.12 87 GLU A N 1
ATOM 681 C CA . GLU A 1 87 ? 7.664 1.936 -3.675 1.00 97.12 87 GLU A CA 1
ATOM 682 C C . GLU A 1 87 ? 6.581 2.607 -2.839 1.00 97.12 87 GLU A C 1
ATOM 684 O O . GLU A 1 87 ? 5.948 3.578 -3.268 1.00 97.12 87 GLU A O 1
ATOM 689 N N . PHE A 1 88 ? 6.389 2.106 -1.623 1.00 96.56 88 PHE A N 1
ATOM 690 C CA . PHE A 1 88 ? 5.564 2.764 -0.625 1.00 96.56 88 PHE A CA 1
ATOM 691 C C . PHE A 1 88 ? 6.122 2.557 0.782 1.00 96.56 88 PHE A C 1
ATOM 693 O O . PHE A 1 88 ? 6.850 1.608 1.068 1.00 96.56 88 PHE A O 1
ATOM 700 N N . GLU A 1 89 ? 5.727 3.435 1.691 1.00 96.88 89 GLU A N 1
ATOM 701 C CA . GLU A 1 89 ? 5.927 3.276 3.120 1.00 96.88 89 GLU A CA 1
ATOM 702 C C . GLU A 1 89 ? 4.583 3.073 3.798 1.00 96.88 89 GLU A C 1
ATOM 704 O O . GLU A 1 89 ? 3.637 3.822 3.558 1.00 96.88 89 GLU A O 1
ATOM 709 N N . PHE A 1 90 ? 4.511 2.102 4.698 1.00 95.75 90 PHE A N 1
ATOM 710 C CA . PHE A 1 90 ? 3.376 1.943 5.592 1.00 95.75 90 PHE A CA 1
ATOM 711 C C . PHE A 1 90 ? 3.855 2.085 7.031 1.00 95.75 90 PHE A C 1
ATOM 713 O O . PHE A 1 90 ? 4.745 1.353 7.465 1.00 95.75 90 PHE A O 1
ATOM 720 N N . ASN A 1 91 ? 3.312 3.063 7.759 1.00 95.06 91 ASN A N 1
ATOM 721 C CA . ASN A 1 91 ? 3.753 3.415 9.111 1.00 95.06 91 ASN A CA 1
ATOM 722 C C . ASN A 1 91 ? 5.286 3.562 9.218 1.00 95.06 91 ASN A C 1
ATOM 724 O O . ASN A 1 91 ? 5.906 3.055 10.150 1.00 95.06 91 ASN A O 1
ATOM 728 N N . LYS A 1 92 ? 5.893 4.266 8.246 1.00 94.12 92 LYS A N 1
ATOM 729 C CA . LYS A 1 92 ? 7.348 4.503 8.104 1.00 94.12 92 LYS A CA 1
ATOM 730 C C . LYS A 1 92 ? 8.194 3.274 7.742 1.00 94.12 92 LYS A C 1
ATOM 732 O O . LYS A 1 92 ? 9.407 3.399 7.608 1.00 94.12 92 LYS A O 1
ATOM 737 N N . LYS A 1 93 ? 7.597 2.090 7.573 1.00 94.12 93 LYS A N 1
ATOM 738 C CA . LYS A 1 93 ? 8.301 0.910 7.059 1.00 94.12 93 LYS A CA 1
ATOM 739 C C . LYS A 1 93 ? 8.208 0.881 5.536 1.00 94.12 93 LYS A C 1
ATOM 741 O O . LYS A 1 93 ? 7.104 0.896 4.998 1.00 94.12 93 LYS A O 1
ATOM 746 N N . LYS A 1 94 ? 9.360 0.828 4.868 1.00 95.06 94 LYS A N 1
ATOM 747 C CA . LYS A 1 94 ? 9.488 0.820 3.406 1.00 95.06 94 LYS A CA 1
ATOM 748 C C . LYS A 1 94 ? 9.207 -0.563 2.810 1.00 95.06 94 LYS A C 1
ATOM 750 O O . LYS A 1 94 ? 9.653 -1.575 3.352 1.00 95.06 94 LYS A O 1
ATOM 755 N N . TYR A 1 95 ? 8.525 -0.573 1.671 1.00 94.50 95 TYR A N 1
ATOM 756 C CA . TYR A 1 95 ? 8.297 -1.721 0.800 1.00 94.50 95 TYR A CA 1
ATOM 757 C C . TYR A 1 95 ? 8.611 -1.295 -0.632 1.00 94.50 95 TYR A C 1
ATOM 759 O O . TYR A 1 95 ? 8.086 -0.283 -1.097 1.00 94.50 95 TYR A O 1
ATOM 767 N N . GLU A 1 96 ? 9.453 -2.054 -1.336 1.00 95.06 96 GLU A N 1
ATOM 768 C CA . GLU A 1 96 ? 9.788 -1.741 -2.727 1.00 95.06 96 GLU A CA 1
ATOM 769 C C . GLU A 1 96 ? 10.004 -2.965 -3.623 1.00 95.06 96 GLU A C 1
ATOM 771 O O . GLU A 1 96 ? 10.407 -4.038 -3.169 1.00 95.06 96 GLU A O 1
ATOM 776 N N . LEU A 1 97 ? 9.755 -2.758 -4.915 1.00 93.94 97 LEU A N 1
ATOM 777 C CA . LEU A 1 97 ? 10.289 -3.533 -6.027 1.00 93.94 97 LEU A CA 1
ATOM 778 C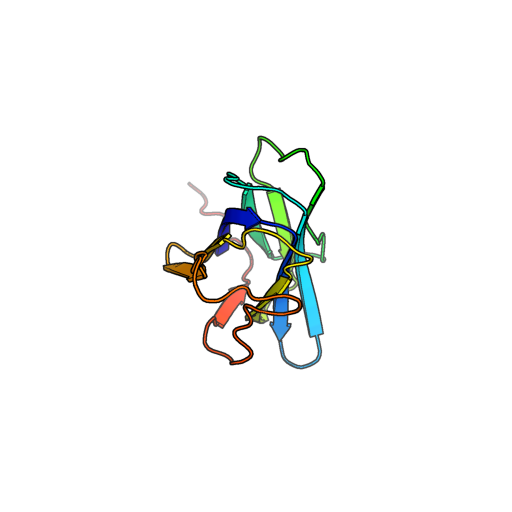 C . LEU A 1 97 ? 10.787 -2.542 -7.076 1.00 93.94 97 LEU A C 1
ATOM 780 O O . LEU A 1 97 ? 9.985 -1.862 -7.717 1.00 93.94 97 LEU A O 1
ATOM 784 N N . LEU A 1 98 ? 12.101 -2.476 -7.251 1.00 90.81 98 LEU A N 1
ATOM 785 C CA . LEU A 1 98 ? 12.740 -1.617 -8.243 1.00 90.81 98 LEU A CA 1
ATOM 786 C C . LEU A 1 98 ? 13.048 -2.405 -9.521 1.00 90.81 98 LEU A C 1
ATOM 788 O O . LEU A 1 98 ? 13.254 -3.622 -9.477 1.00 90.81 98 LEU A O 1
ATOM 792 N N . ASN A 1 99 ? 13.073 -1.701 -10.650 1.00 89.50 99 ASN A N 1
ATOM 793 C CA . ASN A 1 99 ? 13.286 -2.283 -11.969 1.00 89.50 99 ASN A CA 1
ATOM 794 C C . ASN A 1 99 ? 14.652 -2.980 -12.046 1.00 89.50 99 ASN A C 1
ATOM 796 O O . ASN A 1 99 ? 15.669 -2.378 -11.701 1.00 89.50 99 ASN A O 1
ATOM 800 N N . ASP A 1 100 ? 14.689 -4.202 -12.581 1.00 88.00 100 ASP A N 1
ATOM 801 C CA . ASP A 1 100 ? 15.922 -4.866 -13.014 1.00 88.00 100 ASP A CA 1
ATOM 802 C C . ASP A 1 100 ? 15.928 -4.885 -14.552 1.00 88.00 100 ASP A C 1
ATOM 804 O O . ASP A 1 100 ? 15.187 -5.668 -15.155 1.00 88.00 100 ASP A O 1
ATOM 808 N N . PRO A 1 101 ? 16.754 -4.052 -15.217 1.00 82.56 101 PRO A N 1
ATOM 809 C CA . PRO A 1 101 ? 16.797 -3.974 -16.678 1.00 82.56 101 PRO A CA 1
ATOM 810 C C . PRO A 1 101 ? 17.082 -5.309 -17.375 1.00 82.56 101 PRO A C 1
ATOM 812 O O . PRO A 1 101 ? 16.755 -5.468 -18.548 1.00 82.56 101 PRO A O 1
ATOM 815 N N . ASN A 1 102 ? 17.676 -6.273 -16.666 1.00 87.00 102 ASN A N 1
ATOM 816 C CA . ASN A 1 102 ? 18.009 -7.590 -17.207 1.00 87.00 102 ASN A CA 1
ATOM 817 C C . ASN A 1 102 ? 16.886 -8.619 -17.017 1.00 87.00 102 ASN A C 1
ATOM 819 O O . ASN A 1 102 ? 16.992 -9.743 -17.508 1.00 87.00 102 ASN A O 1
ATOM 823 N N . LYS A 1 103 ? 15.820 -8.263 -16.292 1.00 83.88 103 LYS A N 1
ATOM 824 C CA . LYS A 1 103 ? 14.685 -9.137 -15.984 1.00 83.88 103 LYS A CA 1
ATOM 825 C C . LYS A 1 103 ? 13.380 -8.378 -16.209 1.00 83.88 103 LYS A C 1
ATOM 827 O O . LYS A 1 103 ? 12.721 -8.004 -15.245 1.00 83.88 103 LYS A O 1
ATOM 832 N N . PRO A 1 104 ? 12.974 -8.145 -17.467 1.00 84.25 104 PRO A N 1
ATOM 833 C CA . PRO A 1 104 ? 11.686 -7.524 -17.732 1.00 84.25 104 PRO A CA 1
ATOM 834 C C . PRO A 1 104 ? 10.564 -8.395 -17.151 1.00 84.25 104 PRO A C 1
ATOM 836 O O . PRO A 1 104 ? 10.438 -9.573 -17.486 1.00 84.25 104 PRO A O 1
ATOM 839 N N . LEU A 1 105 ? 9.748 -7.813 -16.275 1.00 88.81 105 LEU A N 1
ATOM 840 C CA . LEU A 1 105 ? 8.592 -8.466 -15.666 1.00 88.81 105 LEU A CA 1
ATOM 841 C C . LEU A 1 105 ? 7.314 -7.819 -16.202 1.00 88.81 105 LEU A C 1
ATOM 843 O O . LEU A 1 105 ? 7.243 -6.599 -16.253 1.00 88.81 105 LEU A O 1
ATOM 847 N N . VAL A 1 106 ? 6.293 -8.596 -16.569 1.00 91.06 106 VAL A N 1
ATOM 848 C CA . VAL A 1 106 ? 4.981 -8.094 -17.031 1.00 91.06 106 VAL A CA 1
ATOM 849 C C . VAL A 1 106 ? 3.869 -8.871 -16.323 1.00 91.06 106 VAL A C 1
ATOM 851 O O . VAL A 1 106 ? 4.017 -10.059 -16.048 1.00 91.06 106 VAL A O 1
ATOM 854 N N . GLY A 1 107 ? 2.752 -8.206 -16.031 1.00 92.44 107 GLY A N 1
ATOM 855 C CA . GLY A 1 107 ? 1.618 -8.759 -15.290 1.00 92.44 107 GLY A CA 1
ATOM 856 C C . GLY A 1 107 ? 1.637 -8.356 -13.816 1.00 92.44 107 GLY A C 1
ATOM 857 O O . GLY A 1 107 ? 2.086 -7.263 -13.474 1.00 92.44 107 GLY A O 1
ATOM 858 N N . ALA A 1 108 ? 1.141 -9.231 -12.940 1.00 92.75 108 ALA A N 1
ATOM 859 C CA . ALA A 1 108 ? 1.239 -9.060 -11.491 1.00 92.75 108 ALA A CA 1
ATOM 860 C C . ALA A 1 108 ? 2.622 -9.499 -11.006 1.00 92.75 108 ALA A C 1
ATOM 862 O O . ALA A 1 108 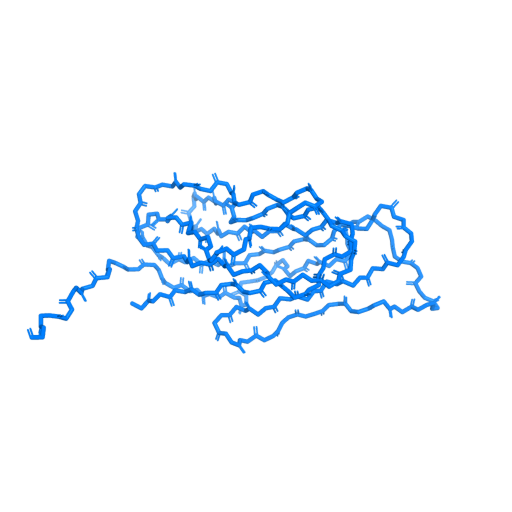? 2.908 -10.691 -10.933 1.00 92.75 108 ALA A O 1
ATOM 863 N N . ILE A 1 109 ? 3.484 -8.525 -10.715 1.00 93.06 109 ILE A N 1
ATOM 864 C CA . ILE A 1 109 ? 4.924 -8.762 -10.519 1.00 93.06 109 ILE A CA 1
ATOM 865 C C . ILE A 1 109 ? 5.404 -8.418 -9.111 1.00 93.06 109 ILE A C 1
ATOM 867 O O . ILE A 1 109 ? 6.529 -8.744 -8.741 1.00 93.06 109 ILE A O 1
ATOM 871 N N . TRP A 1 110 ? 4.549 -7.779 -8.312 1.00 90.94 110 TRP A N 1
ATOM 872 C CA . TRP A 1 110 ? 4.858 -7.449 -6.931 1.00 90.94 110 TRP A CA 1
ATOM 873 C C . TRP A 1 110 ? 3.656 -7.689 -6.039 1.00 90.94 110 TRP A C 1
ATOM 875 O O . TRP A 1 110 ? 2.750 -6.868 -6.007 1.00 90.94 110 TRP A O 1
ATOM 885 N N . SER A 1 111 ? 3.635 -8.803 -5.317 1.00 84.31 111 SER A N 1
ATOM 886 C CA . SER A 1 111 ? 2.557 -9.105 -4.379 1.00 84.31 111 SER A CA 1
ATOM 887 C C . SER A 1 111 ? 3.104 -9.769 -3.128 1.00 84.31 111 SER A C 1
ATOM 889 O O . SER A 1 111 ? 3.665 -10.863 -3.207 1.00 84.31 111 SER A O 1
ATOM 891 N N . LEU A 1 112 ? 2.901 -9.147 -1.967 1.00 73.00 112 LEU A N 1
ATOM 892 C CA . LEU A 1 112 ? 3.019 -9.858 -0.698 1.00 73.00 112 LEU A CA 1
ATOM 893 C C . LEU A 1 112 ? 1.652 -10.448 -0.373 1.00 73.00 112 LEU A C 1
ATOM 895 O O . LEU A 1 112 ? 0.764 -9.770 0.129 1.00 73.00 112 LEU A O 1
ATOM 899 N N . GLY A 1 113 ? 1.480 -11.716 -0.739 1.00 59.00 113 GLY A N 1
ATOM 900 C CA . GLY A 1 113 ? 0.286 -12.511 -0.451 1.00 59.00 113 GLY A CA 1
ATOM 901 C C . GLY A 1 113 ? 0.326 -13.195 0.920 1.00 59.00 113 GLY A C 1
ATOM 902 O O . GLY A 1 113 ? -0.183 -14.302 1.042 1.00 59.00 113 GLY A O 1
ATOM 903 N N . ASN A 1 114 ? 0.979 -12.604 1.925 1.00 57.81 114 ASN A N 1
ATOM 904 C CA . ASN A 1 114 ? 1.070 -13.168 3.274 1.00 57.81 114 ASN A CA 1
ATOM 905 C C . ASN A 1 114 ? 0.896 -12.088 4.352 1.00 57.81 114 ASN A C 1
ATOM 907 O O . ASN A 1 114 ? 1.176 -10.917 4.105 1.00 57.81 114 ASN A O 1
ATOM 911 N N . ASP A 1 115 ? 0.437 -12.490 5.543 1.00 65.62 115 ASP A N 1
ATOM 912 C CA . ASP A 1 115 ? -0.067 -11.633 6.634 1.00 65.62 115 ASP A CA 1
ATOM 913 C C . ASP A 1 115 ? 0.962 -10.691 7.307 1.00 65.62 115 ASP A C 1
ATOM 915 O O . ASP A 1 115 ? 0.800 -10.251 8.445 1.00 65.62 115 ASP A O 1
ATOM 919 N N . SER A 1 116 ? 2.060 -10.369 6.627 1.00 75.62 116 SER A N 1
ATOM 920 C CA . SER A 1 116 ? 3.233 -9.702 7.195 1.00 75.62 116 SER A CA 1
ATOM 921 C C . SER A 1 116 ? 3.051 -8.207 7.496 1.00 75.62 116 SER A C 1
ATOM 923 O O . SER A 1 116 ? 3.895 -7.622 8.182 1.00 75.62 116 SER A O 1
ATOM 925 N N . ILE A 1 117 ? 1.965 -7.582 7.026 1.00 88.50 117 ILE A N 1
ATOM 926 C CA . ILE A 1 117 ? 1.659 -6.164 7.263 1.00 88.50 117 ILE A CA 1
ATOM 927 C C . ILE A 1 117 ? 0.343 -6.039 8.034 1.00 88.50 117 ILE A C 1
ATOM 929 O O . ILE A 1 117 ? -0.697 -5.707 7.472 1.00 88.50 117 ILE A O 1
ATOM 933 N N . SER A 1 118 ? 0.391 -6.315 9.334 1.00 91.88 118 SER A N 1
ATOM 934 C CA . SER A 1 118 ? -0.760 -6.172 10.233 1.00 91.88 118 SER A CA 1
ATOM 935 C C . SER A 1 118 ? -0.857 -4.754 10.812 1.00 91.88 118 SER A C 1
ATOM 937 O O . SER A 1 118 ? 0.161 -4.139 11.139 1.00 91.88 118 SER A O 1
ATOM 939 N N . PHE A 1 119 ? -2.075 -4.238 10.976 1.00 93.50 119 PHE A N 1
ATOM 940 C CA . PHE A 1 119 ? -2.349 -2.951 11.613 1.00 93.50 119 PHE A CA 1
ATOM 941 C C . PHE A 1 119 ? -3.747 -2.898 12.230 1.00 93.50 119 PHE A C 1
ATOM 943 O O . PHE A 1 119 ? -4.649 -3.627 11.833 1.00 93.50 119 PHE A O 1
ATOM 950 N N . ASN A 1 120 ? -3.939 -1.998 13.190 1.00 94.12 120 ASN A N 1
ATOM 951 C CA . ASN A 1 120 ? -5.216 -1.816 13.868 1.00 94.12 120 ASN A CA 1
ATOM 952 C C . ASN A 1 120 ? -5.823 -0.449 13.523 1.00 94.12 120 ASN A C 1
ATOM 954 O O . ASN A 1 120 ? -5.120 0.565 13.490 1.00 94.12 120 ASN A O 1
ATOM 958 N N . VAL A 1 121 ? -7.134 -0.423 13.285 1.00 92.81 121 VAL A N 1
ATOM 959 C CA . VAL A 1 121 ? -7.927 0.796 13.114 1.00 92.81 121 VAL A CA 1
ATOM 960 C C . VAL A 1 121 ? -8.779 0.990 14.360 1.00 92.81 121 VAL A C 1
ATOM 962 O O . VAL A 1 121 ? -9.681 0.200 14.639 1.00 92.81 121 VAL A O 1
ATOM 965 N N . ILE A 1 122 ? -8.505 2.063 15.098 1.00 89.50 122 ILE A N 1
ATOM 966 C CA . ILE A 1 122 ? -9.225 2.469 16.310 1.00 89.50 122 ILE A CA 1
ATOM 967 C C . ILE A 1 122 ? -9.699 3.909 16.195 1.00 89.50 122 ILE A C 1
ATOM 969 O O . ILE A 1 122 ? -9.056 4.734 15.547 1.00 89.50 122 ILE A O 1
ATOM 973 N N . LYS A 1 123 ? -10.800 4.211 16.891 1.00 79.25 123 LYS A N 1
ATOM 974 C CA . LYS A 1 123 ? -11.315 5.571 17.047 1.00 79.25 123 LYS A CA 1
ATOM 975 C C . LYS A 1 123 ? -10.213 6.492 17.575 1.00 79.25 123 LYS A C 1
ATOM 977 O O . LYS A 1 123 ? -9.572 6.173 18.580 1.00 79.25 123 LYS A O 1
ATOM 982 N N . GLU A 1 124 ? -9.995 7.627 16.913 1.00 68.62 124 GLU A N 1
ATOM 983 C CA . GLU A 1 124 ? -9.121 8.678 17.436 1.00 68.62 124 GLU A CA 1
ATOM 984 C C . GLU A 1 124 ? -9.764 9.226 18.719 1.00 68.62 124 GLU A C 1
ATOM 986 O O . GLU A 1 124 ? -10.806 9.877 18.692 1.00 68.62 124 GLU A O 1
ATOM 991 N N . THR A 1 125 ? -9.184 8.904 19.876 1.00 58.81 125 THR A N 1
ATOM 992 C CA . THR A 1 125 ? -9.524 9.578 21.128 1.00 58.81 125 THR A CA 1
ATOM 993 C C . THR A 1 125 ? -8.939 10.976 21.060 1.00 58.81 125 THR A C 1
ATOM 995 O O . THR A 1 125 ? -7.717 11.123 21.078 1.00 58.81 125 THR A O 1
ATOM 998 N N . SER A 1 126 ? -9.799 11.988 20.961 1.00 56.06 126 SER A N 1
ATOM 999 C CA . SER A 1 126 ? -9.397 13.382 21.107 1.00 56.06 126 SER A CA 1
ATOM 1000 C C . SER A 1 126 ? -8.658 13.535 22.434 1.00 56.06 126 SER A C 1
ATOM 1002 O O . SER A 1 126 ? -9.250 13.351 23.498 1.00 56.06 126 SER A O 1
ATOM 1004 N N . THR A 1 127 ? -7.366 13.848 22.392 1.00 49.03 127 THR A N 1
ATOM 1005 C CA . THR A 1 127 ? -6.685 14.401 23.558 1.00 49.03 127 THR A CA 1
ATOM 1006 C C . THR A 1 127 ? -7.310 15.765 23.799 1.00 49.03 127 THR A C 1
ATOM 1008 O O . THR A 1 127 ? -7.126 16.685 23.004 1.00 49.03 127 THR A O 1
ATOM 1011 N N . VAL A 1 128 ? -8.117 15.869 24.852 1.00 44.16 128 VAL A N 1
ATOM 1012 C CA . VAL A 1 128 ? -8.518 17.166 25.395 1.00 44.16 128 VAL A CA 1
ATOM 1013 C C . VAL A 1 128 ? -7.225 17.802 25.902 1.00 44.16 128 VAL A C 1
ATOM 1015 O O . VAL A 1 128 ? -6.598 17.252 26.809 1.00 44.16 128 VAL A O 1
ATOM 1018 N N . VAL A 1 129 ? -6.778 18.863 25.231 1.00 47.00 129 VAL A N 1
ATOM 1019 C CA . VAL A 1 129 ? -5.691 19.734 25.700 1.00 47.00 129 VAL A CA 1
ATOM 1020 C C . VAL A 1 129 ? -6.312 20.834 26.542 1.00 47.00 129 VAL A C 1
ATOM 1022 O O . VAL A 1 129 ? -7.339 21.384 26.082 1.00 47.00 129 VAL A O 1
#

Secondary structure (DSSP, 8-state):
--EEEEEEEESEEEEEEEEETTEEEEEEEEEESSEEEEEEEEEESS---PEEEESB--SSPEEEEE-SEEEEEEEEEEE-SS---EEEEETTEEEEE---TTS---EEEE---SS--EEEE--------

Organism: NCBI:txid561505

Foldseek 3Di:
DKKKKWWFFAAAWKWKWKDDVPDIATQEIAGDHTTDGAMEIEAADDFDDHHYHDHDHDPDHHYTHDHWDKIAMKMWRAAQDDFGWTWMDINNRIDIDGGDPVDDDHGGDDIDPDRPGMDGHDHPDDPPD

pLDDT: mean 90.63, std 10.94, range [44.16, 98.12]

Sequence (129 aa):
MTNTLNIKKADNQLILIAYQWSKSYEICNVKYAGDIDLKIDIKEGEYTGPVKVKGTVPSNPQTVNLPKGDYTLVYVGLNWGGPYNFEFEFNKKKYELLNDPNKPLVGAIWSLGNDSISFNVIKETSTVV